Protein AF-A0A7J5Z782-F1 (afdb_monomer_lite)

Structure (mmCIF, N/CA/C/O backbone):
data_AF-A0A7J5Z782-F1
#
_entry.id   AF-A0A7J5Z782-F1
#
loop_
_atom_site.group_PDB
_atom_site.id
_atom_site.type_symbol
_atom_site.label_atom_id
_atom_site.label_alt_id
_atom_site.label_comp_id
_atom_site.label_asym_id
_atom_site.label_entity_id
_atom_site.label_seq_id
_atom_site.pdbx_PDB_ins_code
_atom_site.Cartn_x
_atom_site.Cartn_y
_atom_site.Cartn_z
_atom_site.occupancy
_atom_site.B_iso_or_equiv
_atom_site.auth_seq_id
_atom_site.auth_comp_id
_atom_site.auth_asym_id
_atom_site.auth_atom_id
_atom_site.pdbx_PDB_model_num
ATOM 1 N N . MET A 1 1 ? -1.181 17.494 27.715 1.00 66.12 1 MET A N 1
ATOM 2 C CA . MET A 1 1 ? -0.271 16.491 27.117 1.00 66.12 1 MET A CA 1
ATOM 3 C C . MET A 1 1 ? -0.900 15.093 27.026 1.00 66.12 1 MET A C 1
ATOM 5 O O . MET A 1 1 ? -1.319 14.737 25.937 1.00 66.12 1 MET A O 1
ATOM 9 N N . LYS A 1 2 ? -1.091 14.315 28.112 1.00 79.69 2 LYS A N 1
ATOM 10 C CA . LYS A 1 2 ? -1.688 12.951 28.011 1.00 79.69 2 LYS A CA 1
ATOM 11 C C . LYS A 1 2 ? -3.127 12.912 27.460 1.00 79.69 2 LYS A C 1
ATOM 13 O O . LYS A 1 2 ? -3.483 11.988 26.737 1.00 79.69 2 LYS A O 1
ATOM 18 N N . SER A 1 3 ? -3.963 13.895 27.797 1.00 80.69 3 SER A N 1
ATOM 19 C CA . SER A 1 3 ? -5.354 13.981 27.316 1.00 80.69 3 SER A CA 1
ATOM 20 C C . SER A 1 3 ? -5.454 14.341 25.832 1.00 80.69 3 SER A C 1
ATOM 22 O O . SER A 1 3 ? -6.295 13.807 25.118 1.00 80.69 3 SER A O 1
ATOM 24 N N . GLU A 1 4 ? -4.577 15.219 25.362 1.00 82.25 4 GLU A N 1
ATOM 25 C CA . GLU A 1 4 ? -4.473 15.629 23.961 1.00 82.25 4 GLU A CA 1
ATOM 26 C C . GLU A 1 4 ? -3.981 14.482 23.078 1.00 82.25 4 GLU A C 1
ATOM 28 O O . GLU A 1 4 ? -4.601 14.189 22.060 1.00 82.25 4 GLU A O 1
ATOM 33 N N . TYR A 1 5 ? -2.963 13.750 23.538 1.00 77.06 5 TYR A N 1
ATOM 34 C CA . TYR A 1 5 ? -2.496 12.532 22.879 1.00 77.06 5 TYR A CA 1
A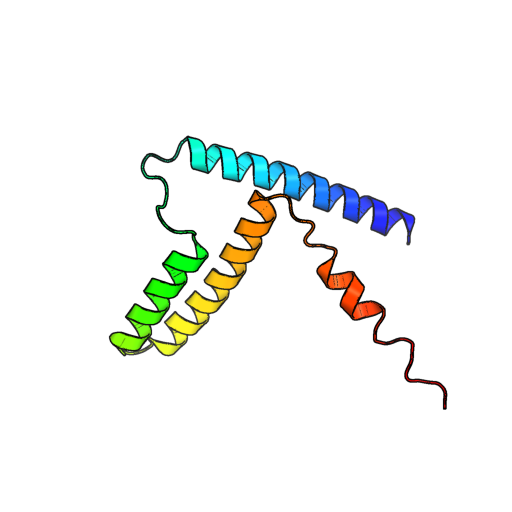TOM 35 C C . TYR A 1 5 ? -3.613 11.485 22.745 1.00 77.06 5 TYR A C 1
ATOM 37 O O . TYR A 1 5 ? -3.846 10.965 21.658 1.00 77.06 5 TYR A O 1
ATOM 45 N N . LYS A 1 6 ? -4.384 11.239 23.817 1.00 80.62 6 LYS A N 1
ATOM 46 C CA . LYS A 1 6 ? -5.550 10.339 23.761 1.00 80.62 6 LYS A CA 1
ATOM 47 C C . LYS A 1 6 ? -6.600 10.801 22.748 1.00 80.62 6 LYS A C 1
ATOM 49 O O . LYS A 1 6 ? -7.133 9.977 22.017 1.00 80.62 6 LYS A O 1
ATOM 54 N N . ARG A 1 7 ? -6.890 12.104 22.679 1.00 83.25 7 ARG A N 1
ATOM 55 C CA . ARG A 1 7 ? -7.847 12.657 21.703 1.00 83.25 7 ARG A CA 1
ATOM 56 C C . ARG A 1 7 ? -7.369 12.466 20.264 1.00 83.25 7 ARG A C 1
ATOM 58 O O . ARG A 1 7 ? -8.165 12.061 19.422 1.00 83.25 7 ARG A O 1
ATOM 65 N N . LEU A 1 8 ? -6.086 12.715 19.997 1.00 82.69 8 LEU A N 1
ATOM 66 C CA . LEU A 1 8 ? -5.473 12.468 18.690 1.00 82.69 8 LEU A CA 1
ATOM 67 C C . LEU A 1 8 ? -5.530 10.981 18.322 1.00 82.69 8 LEU A C 1
ATOM 69 O O . LEU A 1 8 ? -5.958 10.644 17.222 1.00 82.69 8 LEU A O 1
ATOM 73 N N . GLN A 1 9 ? -5.195 10.091 19.260 1.00 73.62 9 GLN A N 1
ATOM 74 C CA . GLN A 1 9 ? -5.262 8.642 19.063 1.00 73.62 9 GLN A CA 1
ATOM 75 C C . GLN A 1 9 ? -6.684 8.169 18.711 1.00 73.62 9 GLN A C 1
ATOM 77 O O . GLN A 1 9 ? -6.853 7.356 17.801 1.00 73.62 9 GLN A O 1
ATOM 82 N N . THR A 1 10 ? -7.713 8.691 19.389 1.00 82.81 10 THR A N 1
ATOM 83 C CA . THR A 1 10 ? -9.118 8.409 19.051 1.00 82.81 10 THR A CA 1
ATOM 84 C C . THR A 1 10 ? -9.455 8.880 17.637 1.00 82.81 10 THR A C 1
ATOM 86 O O . THR A 1 10 ? -9.989 8.097 16.856 1.00 82.81 10 THR A O 1
ATOM 89 N N . GLY A 1 11 ? -9.089 10.116 17.276 1.00 81.50 11 GLY A N 1
ATOM 90 C CA . GLY A 1 11 ? -9.368 10.666 15.946 1.00 81.50 11 GLY A CA 1
ATOM 91 C C . GLY A 1 11 ? -8.689 9.885 14.817 1.00 81.50 11 GLY A C 1
ATOM 92 O O . GLY A 1 11 ? -9.316 9.581 13.803 1.00 81.50 11 GLY A O 1
ATOM 93 N N . VAL A 1 12 ? -7.430 9.482 15.012 1.00 77.81 12 VAL A N 1
ATOM 94 C CA . VAL A 1 12 ? -6.698 8.634 14.057 1.00 77.81 12 VAL A CA 1
ATOM 95 C C . VAL A 1 12 ? -7.379 7.269 13.903 1.00 77.81 12 VAL A C 1
ATOM 97 O O . VAL A 1 12 ? -7.562 6.802 12.779 1.00 77.81 12 VAL A O 1
ATOM 100 N N . ARG A 1 13 ? -7.826 6.650 15.004 1.00 77.50 13 ARG A N 1
ATOM 101 C CA . ARG A 1 13 ? -8.543 5.363 14.976 1.00 77.50 13 ARG A CA 1
ATOM 102 C C . ARG A 1 13 ? -9.878 5.457 14.231 1.00 77.50 13 ARG A C 1
ATOM 104 O O . ARG A 1 13 ? -10.208 4.563 13.454 1.00 77.50 13 ARG A O 1
ATOM 111 N N . GLU A 1 14 ? -10.637 6.529 14.444 1.00 85.38 14 GLU A N 1
ATOM 112 C CA . GLU A 1 14 ? -11.892 6.780 13.724 1.00 85.38 14 GLU A CA 1
ATOM 113 C C . GLU A 1 14 ? -11.659 6.977 12.223 1.00 85.38 14 GLU A C 1
ATOM 115 O O . GLU A 1 14 ? -12.384 6.405 11.404 1.00 85.38 14 GLU A O 1
ATOM 120 N N . LEU A 1 15 ? -10.620 7.729 11.848 1.00 84.19 15 LEU A N 1
ATOM 121 C CA . LEU A 1 15 ? -10.253 7.922 10.447 1.00 84.19 15 LEU A CA 1
ATOM 122 C C . LEU A 1 15 ? -9.840 6.598 9.789 1.00 84.19 15 LEU A C 1
ATOM 124 O O . LEU A 1 15 ? -10.289 6.306 8.684 1.00 84.19 15 LEU A O 1
ATOM 128 N N . MET A 1 16 ? -9.054 5.764 10.478 1.00 78.06 16 MET A N 1
ATOM 129 C CA . MET A 1 16 ? -8.681 4.428 9.995 1.00 78.06 16 MET A CA 1
ATOM 130 C C . MET A 1 16 ? -9.903 3.540 9.763 1.00 78.06 16 MET A C 1
ATOM 132 O O . MET A 1 16 ? -10.001 2.913 8.710 1.00 78.06 16 MET A O 1
ATOM 136 N N . LYS A 1 17 ? -10.859 3.528 10.702 1.00 82.38 17 LYS A N 1
ATOM 137 C CA . LYS A 1 17 ? -12.105 2.765 10.558 1.00 82.38 17 LYS A CA 1
ATOM 138 C C . LYS A 1 17 ? -12.877 3.188 9.303 1.00 82.38 17 LYS A C 1
ATOM 140 O O . LYS A 1 17 ? -13.240 2.335 8.498 1.00 82.38 17 LYS A O 1
ATOM 145 N N . ARG A 1 18 ? -13.066 4.496 9.097 1.00 86.06 18 ARG A N 1
ATOM 146 C CA . ARG A 1 18 ? -13.761 5.027 7.909 1.00 86.06 18 ARG A CA 1
ATOM 147 C C . ARG A 1 18 ? -13.017 4.695 6.616 1.00 86.06 18 ARG A C 1
ATOM 149 O O . ARG A 1 18 ? -13.637 4.308 5.632 1.00 86.06 18 ARG A O 1
ATOM 156 N N . SER A 1 19 ? -11.689 4.799 6.618 1.00 80.50 19 SER A N 1
ATOM 157 C CA . SER A 1 19 ? -10.863 4.408 5.473 1.00 80.50 19 SER A CA 1
ATOM 158 C C . SER A 1 19 ? -11.016 2.922 5.138 1.00 80.50 19 SER A C 1
ATOM 160 O O . SER A 1 19 ? -11.153 2.577 3.966 1.00 80.50 19 SER A O 1
ATOM 162 N N . ALA A 1 20 ? -11.051 2.045 6.146 1.00 79.31 20 ALA A N 1
ATOM 163 C CA . ALA A 1 20 ? -11.273 0.612 5.962 1.00 79.31 20 ALA A CA 1
ATOM 164 C C . ALA A 1 20 ? -12.642 0.321 5.327 1.00 79.31 20 ALA A C 1
ATOM 166 O O . ALA A 1 20 ? -12.725 -0.438 4.363 1.00 79.31 20 ALA A O 1
ATOM 167 N N . GLU A 1 21 ? -13.701 0.969 5.821 1.00 86.75 21 GLU A N 1
ATOM 168 C CA . GLU A 1 21 ? -15.059 0.871 5.271 1.00 86.75 21 GLU A CA 1
ATOM 169 C C . GLU A 1 21 ? -15.102 1.307 3.797 1.00 86.75 21 GLU A C 1
ATOM 171 O O . GLU A 1 21 ? -15.607 0.568 2.950 1.00 86.75 21 GLU A O 1
ATOM 176 N N . CYS A 1 22 ? -14.495 2.451 3.460 1.00 86.00 22 CYS A N 1
ATOM 177 C CA . CYS A 1 22 ? -14.394 2.932 2.079 1.00 86.00 22 CYS A CA 1
ATOM 178 C C . CYS A 1 22 ? -13.631 1.952 1.172 1.00 86.00 22 CYS A C 1
ATOM 180 O O . CYS A 1 22 ? -14.083 1.651 0.068 1.00 86.00 22 CYS A O 1
ATOM 182 N N . LEU A 1 23 ? -12.488 1.429 1.627 1.00 82.50 23 LEU A N 1
ATOM 183 C CA . LEU A 1 23 ? -11.669 0.477 0.865 1.00 82.50 23 LEU A CA 1
ATOM 184 C C . LEU A 1 23 ? -12.380 -0.863 0.646 1.00 82.50 23 LEU A C 1
ATOM 186 O O . LEU A 1 23 ? -12.249 -1.468 -0.424 1.00 82.50 23 LEU A O 1
ATOM 190 N N . ASN A 1 24 ? -13.131 -1.333 1.642 1.00 84.19 24 ASN A N 1
ATOM 191 C CA . ASN A 1 24 ? -13.963 -2.527 1.523 1.00 84.19 24 ASN A CA 1
ATOM 192 C C . ASN A 1 24 ? -15.083 -2.308 0.516 1.00 84.19 24 ASN A C 1
ATOM 194 O O . ASN A 1 24 ? -15.203 -3.100 -0.417 1.00 84.19 24 ASN A O 1
ATOM 198 N N . ARG A 1 25 ? -15.785 -1.175 0.601 1.00 89.19 25 ARG A N 1
ATOM 199 C CA . ARG A 1 25 ? -16.828 -0.826 -0.363 1.00 89.19 25 ARG A CA 1
ATOM 200 C C . ARG A 1 25 ? -16.303 -0.718 -1.794 1.00 89.19 25 ARG A C 1
ATOM 202 O O . ARG A 1 25 ? -16.941 -1.222 -2.711 1.00 89.19 25 ARG A O 1
ATOM 209 N N . LEU A 1 26 ? -15.138 -0.099 -1.993 1.00 84.31 26 LEU A N 1
ATOM 210 C CA . LEU A 1 26 ? -14.473 -0.046 -3.300 1.00 84.31 26 LEU A CA 1
ATOM 211 C C . LEU A 1 26 ? -14.131 -1.448 -3.830 1.00 84.31 26 LEU A C 1
ATOM 213 O O . LEU A 1 26 ? -14.231 -1.685 -5.030 1.00 84.31 26 LEU A O 1
ATOM 217 N N . GLY A 1 27 ? -13.757 -2.377 -2.944 1.00 79.88 27 GLY A N 1
ATOM 218 C CA . GLY A 1 27 ? -13.507 -3.777 -3.297 1.00 79.88 27 GLY A CA 1
ATOM 219 C C . GLY A 1 27 ? -14.772 -4.532 -3.713 1.00 79.88 27 GLY A C 1
ATOM 220 O O . GLY A 1 27 ? -14.729 -5.279 -4.682 1.00 79.88 27 GLY A O 1
ATOM 221 N N . GLU A 1 28 ? -15.898 -4.302 -3.033 1.00 84.56 28 GLU A N 1
ATOM 222 C CA . GLU A 1 28 ? -17.198 -4.910 -3.368 1.00 84.56 28 GLU A CA 1
ATOM 223 C C . GLU A 1 28 ? -17.704 -4.506 -4.759 1.00 84.56 28 GLU A C 1
ATOM 225 O O . GLU A 1 28 ? -18.303 -5.320 -5.457 1.00 84.56 28 GLU A O 1
ATOM 230 N N . ILE A 1 29 ? -17.483 -3.250 -5.163 1.00 85.31 29 ILE A N 1
ATOM 231 C CA . ILE A 1 29 ? -17.974 -2.715 -6.445 1.00 85.31 29 ILE A CA 1
ATOM 232 C C . ILE A 1 29 ? -16.995 -2.917 -7.610 1.00 85.31 29 ILE A C 1
ATOM 234 O O . ILE A 1 29 ? -17.287 -2.517 -8.738 1.00 85.31 29 ILE A O 1
ATOM 238 N N . ALA A 1 30 ? -15.813 -3.483 -7.358 1.00 81.12 30 ALA A N 1
ATOM 239 C CA . ALA A 1 30 ? -14.801 -3.656 -8.387 1.00 81.12 30 ALA A CA 1
ATOM 240 C C . ALA A 1 30 ? -15.230 -4.734 -9.398 1.00 81.12 30 ALA A C 1
ATOM 242 O O . ALA A 1 30 ? -15.446 -5.889 -9.043 1.00 81.12 30 ALA A O 1
ATOM 243 N N . LEU A 1 31 ? -15.279 -4.376 -10.686 1.00 78.12 31 LEU A N 1
ATOM 244 C CA . LEU A 1 31 ? -15.632 -5.300 -11.779 1.00 78.12 31 LEU A CA 1
ATOM 245 C C . LEU A 1 31 ? -14.646 -6.469 -11.932 1.00 78.12 31 LEU A C 1
ATOM 247 O O . LEU A 1 31 ? -14.995 -7.515 -12.475 1.00 78.12 31 LEU A O 1
ATOM 251 N N . ARG A 1 32 ? -13.402 -6.286 -11.483 1.00 72.88 32 ARG A N 1
ATOM 252 C CA . ARG A 1 32 ? -12.377 -7.328 -11.425 1.00 72.88 32 ARG A CA 1
ATOM 253 C C . ARG A 1 32 ? -11.781 -7.315 -10.019 1.00 72.88 32 ARG A C 1
ATOM 255 O O . ARG A 1 32 ? -10.976 -6.424 -9.737 1.00 72.88 32 ARG A O 1
ATOM 262 N N . PRO A 1 33 ? -12.174 -8.244 -9.131 1.00 65.88 33 PRO A N 1
ATOM 263 C CA . PRO A 1 33 ? -11.487 -8.397 -7.858 1.00 65.88 33 PRO A CA 1
ATOM 264 C C . PRO A 1 33 ? -10.030 -8.762 -8.148 1.00 65.88 33 PRO A C 1
ATOM 266 O O . PRO A 1 33 ? -9.755 -9.592 -9.015 1.00 65.88 33 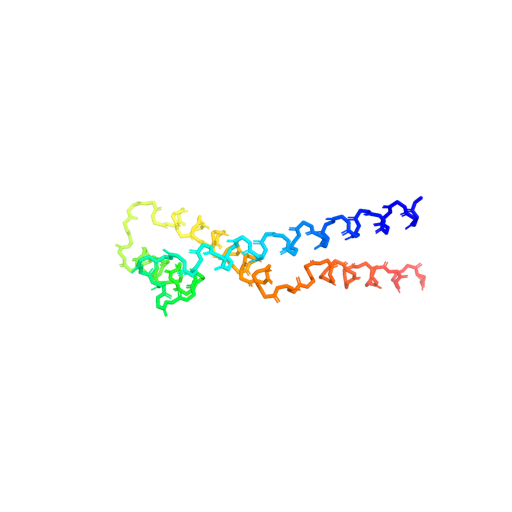PRO A O 1
ATOM 269 N N . ASN A 1 34 ? -9.095 -8.099 -7.471 1.00 62.19 34 ASN A N 1
ATOM 270 C CA . ASN A 1 34 ? -7.679 -8.395 -7.643 1.00 62.19 34 ASN A CA 1
ATOM 271 C C . ASN A 1 34 ? -7.419 -9.809 -7.083 1.00 62.19 34 ASN A C 1
ATOM 273 O O . ASN A 1 34 ? -7.675 -10.013 -5.894 1.00 62.19 34 ASN A O 1
ATOM 277 N N . PRO A 1 35 ? -6.994 -10.796 -7.900 1.00 59.69 35 PRO A N 1
ATOM 278 C CA . PRO A 1 35 ? -6.809 -12.174 -7.434 1.00 59.69 35 PRO A CA 1
ATOM 279 C C . PRO A 1 35 ? -5.609 -12.320 -6.490 1.00 59.69 35 PRO A C 1
ATOM 281 O O . PRO A 1 35 ? -5.503 -13.323 -5.792 1.00 59.69 35 PRO A O 1
ATOM 284 N N . LEU A 1 36 ? -4.726 -11.321 -6.480 1.00 63.19 36 LEU A N 1
ATOM 285 C CA . LEU A 1 36 ? -3.590 -11.193 -5.580 1.00 63.19 36 LEU A CA 1
ATOM 286 C C . LEU A 1 36 ? -3.826 -10.029 -4.623 1.00 63.19 36 LEU A C 1
ATOM 288 O O . LEU A 1 36 ? -4.524 -9.058 -4.949 1.00 63.19 36 LEU A O 1
ATOM 292 N N . SER A 1 37 ? -3.195 -10.084 -3.452 1.00 79.44 37 SER A N 1
ATOM 293 C CA . SER A 1 37 ? -3.092 -8.881 -2.635 1.00 79.44 37 SER A CA 1
ATOM 294 C C . SER A 1 37 ? -2.257 -7.822 -3.377 1.00 79.44 37 SER A C 1
ATOM 296 O O . SER A 1 37 ? -1.388 -8.136 -4.190 1.00 79.44 37 SER A O 1
ATOM 298 N N . ILE A 1 38 ? -2.529 -6.534 -3.143 1.00 82.94 38 ILE A N 1
ATOM 299 C CA . ILE A 1 38 ? -1.778 -5.449 -3.803 1.00 82.94 38 ILE A CA 1
ATOM 300 C C . ILE A 1 38 ? -0.253 -5.580 -3.562 1.00 82.94 38 ILE A C 1
ATOM 302 O O . ILE A 1 38 ? 0.488 -5.401 -4.528 1.00 82.94 38 ILE A O 1
ATOM 306 N N . PRO A 1 39 ? 0.240 -5.948 -2.355 1.00 88.56 39 PRO A N 1
ATOM 307 C CA . PRO A 1 39 ? 1.661 -6.241 -2.143 1.00 88.56 39 PRO A CA 1
ATOM 308 C C . PRO A 1 39 ? 2.207 -7.376 -3.022 1.00 88.56 39 PRO A C 1
ATOM 310 O O . PRO A 1 39 ? 3.259 -7.208 -3.628 1.00 88.56 39 PRO A O 1
ATOM 313 N N . GLU A 1 40 ? 1.480 -8.492 -3.149 1.00 87.19 40 GLU A N 1
ATOM 314 C CA . GLU A 1 40 ? 1.888 -9.636 -3.986 1.00 87.19 40 GLU A CA 1
ATOM 315 C C . GLU A 1 40 ? 1.992 -9.261 -5.468 1.00 87.19 40 GLU A C 1
ATOM 317 O O . GLU A 1 40 ? 2.893 -9.713 -6.171 1.00 87.19 40 GLU A O 1
ATOM 322 N N . TYR A 1 41 ? 1.090 -8.408 -5.957 1.00 88.31 41 TYR A N 1
ATOM 323 C CA . TYR A 1 41 ? 1.173 -7.914 -7.330 1.00 88.31 41 TYR A CA 1
ATOM 324 C C . TYR A 1 41 ? 2.419 -7.046 -7.554 1.00 88.31 41 TYR A C 1
ATOM 326 O O . TYR A 1 41 ? 3.080 -7.158 -8.584 1.00 88.31 41 TYR A O 1
ATOM 334 N N . ILE A 1 42 ? 2.771 -6.204 -6.580 1.00 91.25 42 ILE A N 1
ATOM 335 C CA . ILE A 1 42 ? 3.976 -5.372 -6.652 1.00 91.25 42 ILE A CA 1
ATOM 336 C C . ILE A 1 42 ? 5.245 -6.239 -6.611 1.00 91.25 42 ILE A C 1
ATOM 338 O O . ILE A 1 42 ? 6.188 -5.952 -7.346 1.00 91.25 42 ILE A O 1
ATOM 342 N N . ASP A 1 43 ? 5.253 -7.329 -5.837 1.00 93.25 43 ASP A N 1
ATOM 343 C CA . ASP A 1 43 ? 6.361 -8.296 -5.820 1.00 93.25 43 ASP A CA 1
ATOM 344 C C . ASP A 1 43 ? 6.625 -8.901 -7.209 1.00 93.25 43 ASP A C 1
ATOM 346 O O . ASP A 1 43 ? 7.779 -8.998 -7.634 1.00 93.25 43 ASP A O 1
ATOM 350 N N . LEU A 1 44 ? 5.569 -9.222 -7.964 1.00 94.00 44 LEU A N 1
ATOM 351 C CA . LEU A 1 44 ? 5.701 -9.696 -9.346 1.00 94.00 44 LEU A CA 1
ATOM 352 C C . LEU A 1 44 ? 6.297 -8.632 -10.280 1.00 94.00 44 LEU A C 1
ATOM 354 O O . LEU A 1 44 ? 7.135 -8.960 -11.119 1.00 94.00 44 LEU A O 1
ATOM 358 N N 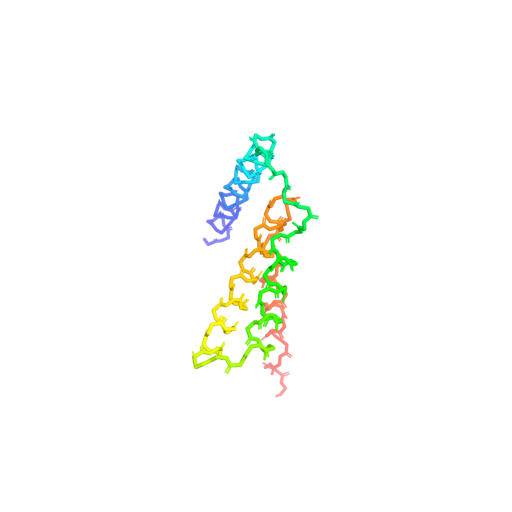. LEU A 1 45 ? 5.897 -7.363 -10.134 1.00 93.75 45 LEU A N 1
ATOM 359 C CA . LEU A 1 45 ? 6.453 -6.262 -10.932 1.00 93.75 45 LEU A CA 1
ATOM 360 C C . LEU A 1 45 ? 7.941 -6.040 -10.639 1.00 93.75 45 LEU A C 1
ATOM 362 O O . LEU A 1 45 ? 8.722 -5.811 -11.560 1.00 93.75 45 LEU A O 1
ATOM 366 N N . ILE A 1 46 ? 8.343 -6.141 -9.368 1.00 95.94 46 ILE A N 1
ATOM 367 C CA . ILE A 1 46 ? 9.751 -6.046 -8.961 1.00 95.94 46 ILE A CA 1
ATOM 368 C C . ILE A 1 46 ? 10.576 -7.155 -9.617 1.00 95.94 46 ILE A C 1
ATOM 370 O O . ILE A 1 46 ? 11.677 -6.890 -10.104 1.00 95.94 46 ILE A O 1
ATOM 374 N N . GLU A 1 47 ? 10.065 -8.387 -9.626 1.00 96.50 47 GLU A N 1
ATOM 375 C CA . GLU A 1 47 ? 10.760 -9.512 -10.253 1.00 96.50 47 GLU A CA 1
ATOM 376 C C . GLU A 1 47 ? 10.861 -9.336 -11.774 1.00 96.50 47 GLU A C 1
ATOM 378 O O . GLU A 1 47 ? 11.925 -9.562 -12.350 1.00 96.50 47 GLU A O 1
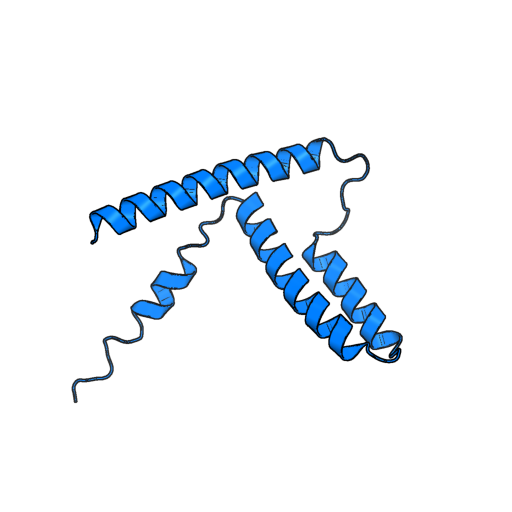ATOM 383 N N . GLY A 1 48 ? 9.801 -8.824 -12.411 1.00 95.50 48 GLY A N 1
ATOM 384 C CA . GLY A 1 48 ? 9.813 -8.430 -13.820 1.00 95.50 48 GLY A CA 1
ATOM 385 C C . GLY A 1 48 ? 10.933 -7.434 -14.135 1.00 95.50 48 GLY A C 1
ATOM 386 O O . GLY A 1 48 ? 11.798 -7.726 -14.958 1.00 95.50 48 GLY A O 1
ATOM 387 N N . GLU A 1 49 ? 10.995 -6.314 -13.411 1.00 97.38 49 GLU A N 1
ATOM 388 C CA . GLU A 1 49 ? 12.029 -5.281 -13.588 1.00 97.38 49 GLU A CA 1
ATOM 389 C C . GLU A 1 49 ? 13.457 -5.818 -13.400 1.00 97.38 49 GLU A C 1
ATOM 391 O O . GLU A 1 49 ? 14.359 -5.485 -14.174 1.00 97.38 49 GLU A O 1
ATOM 396 N N . LYS A 1 50 ? 13.669 -6.678 -12.393 1.00 96.19 50 LYS A N 1
ATOM 397 C CA . LYS A 1 50 ? 14.960 -7.350 -12.164 1.00 96.19 50 LYS A CA 1
ATOM 398 C C . LYS A 1 50 ? 15.340 -8.270 -13.320 1.00 96.19 50 LYS A C 1
ATOM 400 O O . LYS A 1 50 ? 16.508 -8.299 -13.703 1.00 96.19 50 LYS A O 1
ATOM 405 N N . SER A 1 51 ? 14.372 -9.020 -13.846 1.00 96.69 51 SER A N 1
ATOM 406 C CA . SER A 1 51 ? 14.590 -9.989 -14.922 1.00 96.69 51 SER A CA 1
ATOM 407 C C . SER A 1 51 ? 14.862 -9.322 -16.273 1.00 96.69 51 SER A C 1
ATOM 409 O O . SER A 1 51 ? 15.726 -9.779 -17.018 1.00 96.69 51 SER A O 1
ATOM 411 N N . GLU A 1 52 ? 14.175 -8.215 -16.571 1.00 96.12 52 GLU A N 1
ATOM 412 C CA . GLU A 1 52 ? 14.353 -7.464 -17.815 1.00 96.12 52 GLU A CA 1
ATOM 413 C C . GLU A 1 52 ? 15.659 -6.663 -17.819 1.00 96.12 52 GLU A C 1
ATOM 415 O O . GLU A 1 52 ? 16.298 -6.521 -18.860 1.00 96.12 52 GLU A O 1
ATOM 420 N N . GLY A 1 53 ? 16.067 -6.116 -16.667 1.00 93.75 53 GLY A N 1
ATOM 421 C CA . GLY A 1 53 ? 17.346 -5.415 -16.527 1.00 93.75 53 GLY A CA 1
ATOM 422 C C . GLY A 1 53 ? 17.465 -4.135 -17.367 1.00 93.75 53 GLY A C 1
ATOM 423 O O . GLY A 1 53 ? 18.573 -3.642 -17.595 1.00 93.75 53 GLY A O 1
ATOM 424 N N . ASN A 1 54 ? 16.336 -3.581 -17.816 1.00 93.56 54 ASN A N 1
ATOM 425 C CA . ASN A 1 54 ? 16.262 -2.392 -18.663 1.00 93.56 54 ASN A CA 1
ATOM 426 C C . ASN A 1 54 ? 16.904 -1.164 -17.999 1.00 93.56 54 ASN A C 1
ATOM 428 O O . ASN A 1 54 ? 16.836 -0.995 -16.785 1.00 93.56 54 ASN A O 1
ATOM 432 N N . LEU A 1 55 ? 17.472 -0.237 -18.778 1.00 95.81 55 LEU A N 1
ATOM 433 C CA . LEU A 1 55 ? 18.042 1.010 -18.241 1.00 95.81 55 LEU A CA 1
ATOM 434 C C . LEU A 1 55 ? 17.086 1.689 -17.238 1.00 95.81 55 LEU A C 1
ATOM 436 O O . LEU A 1 55 ? 15.897 1.872 -17.505 1.00 95.81 55 LEU A O 1
ATOM 440 N N . GLY A 1 56 ? 17.605 2.021 -16.054 1.00 94.62 56 GLY A N 1
ATOM 441 C CA . GLY A 1 56 ? 16.822 2.607 -14.960 1.00 94.62 56 GLY A CA 1
ATOM 442 C C . GLY A 1 56 ? 16.001 1.619 -14.113 1.00 94.62 56 GLY A C 1
ATOM 443 O O . GLY A 1 56 ? 15.237 2.061 -13.259 1.00 94.62 56 GLY A O 1
ATOM 444 N N . TRP A 1 57 ? 16.136 0.301 -14.314 1.00 96.06 57 TRP A N 1
ATOM 445 C CA . TRP A 1 57 ? 15.357 -0.706 -13.574 1.00 96.06 57 TRP A CA 1
ATOM 446 C C . TRP A 1 57 ? 15.572 -0.646 -12.060 1.00 96.06 57 TRP A C 1
ATOM 448 O O . TRP A 1 57 ? 14.634 -0.852 -11.302 1.00 96.06 57 TRP A O 1
ATOM 458 N N . LYS A 1 58 ? 16.779 -0.301 -11.592 1.00 96.75 58 LYS A N 1
ATOM 459 C CA . LYS A 1 58 ? 17.077 -0.210 -10.152 1.00 96.75 58 LYS A CA 1
ATOM 460 C C . LYS A 1 58 ? 16.240 0.866 -9.460 1.00 96.75 58 LYS A C 1
ATOM 462 O O . LYS A 1 58 ? 15.687 0.607 -8.399 1.00 96.75 58 LYS A O 1
ATOM 467 N N . GLN A 1 59 ? 16.105 2.036 -10.086 1.00 96.62 59 GLN A N 1
ATOM 468 C CA . GLN A 1 59 ? 15.271 3.128 -9.580 1.00 96.62 59 GLN A CA 1
ATOM 469 C C . GLN A 1 59 ? 13.786 2.747 -9.596 1.00 96.62 59 GLN A C 1
ATOM 471 O O . GLN A 1 59 ? 13.057 3.059 -8.658 1.00 96.62 59 GLN A O 1
ATOM 476 N N . ARG A 1 60 ? 13.334 2.035 -10.639 1.00 97.25 60 ARG A N 1
ATOM 477 C CA . ARG A 1 60 ? 11.958 1.517 -10.696 1.00 97.25 60 ARG A CA 1
ATOM 478 C C . ARG A 1 60 ? 11.699 0.480 -9.60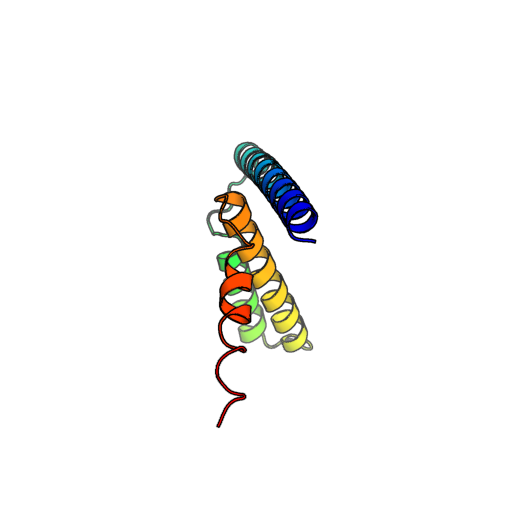1 1.00 97.25 60 ARG A C 1
ATOM 480 O O . ARG A 1 60 ? 10.659 0.544 -8.958 1.00 97.25 60 ARG A O 1
ATOM 487 N N . VAL A 1 61 ? 12.652 -0.414 -9.329 1.00 97.50 61 VAL A N 1
ATOM 488 C CA . VAL A 1 61 ? 12.567 -1.385 -8.224 1.00 97.50 61 VAL A CA 1
ATOM 489 C C . VAL A 1 61 ? 12.492 -0.692 -6.867 1.00 97.50 61 VAL A C 1
ATOM 491 O O . VAL A 1 61 ? 11.671 -1.087 -6.048 1.00 97.50 61 VAL A O 1
ATOM 494 N N . GLU A 1 62 ? 13.302 0.339 -6.627 1.00 96.31 62 GLU A N 1
ATOM 495 C CA . GLU A 1 62 ? 13.267 1.106 -5.375 1.00 96.31 62 GLU A CA 1
ATOM 496 C C . GLU A 1 62 ? 11.893 1.757 -5.155 1.00 96.31 62 GLU A C 1
ATOM 498 O O . GLU A 1 62 ? 11.270 1.556 -4.113 1.00 96.31 62 GLU A O 1
ATOM 503 N N . TYR A 1 63 ? 11.352 2.414 -6.185 1.00 95.06 63 TYR A N 1
ATOM 504 C CA . TYR A 1 63 ? 9.998 2.969 -6.151 1.00 95.06 63 TYR A CA 1
ATOM 505 C C . TYR A 1 63 ? 8.921 1.897 -5.897 1.00 95.06 63 TYR A C 1
ATOM 507 O O . TYR A 1 63 ? 8.013 2.087 -5.085 1.00 95.06 63 TYR A O 1
ATOM 515 N N . LEU A 1 64 ? 9.029 0.737 -6.551 1.00 95.69 64 LEU A N 1
ATOM 516 C CA . LEU A 1 64 ? 8.103 -0.375 -6.337 1.00 95.69 64 LEU A CA 1
ATOM 517 C C . LEU A 1 64 ? 8.202 -0.937 -4.907 1.00 95.69 64 LEU A C 1
ATOM 519 O O . LEU A 1 64 ? 7.178 -1.288 -4.325 1.00 95.69 64 LEU A O 1
ATOM 523 N N . MET A 1 65 ? 9.391 -0.977 -4.298 1.00 93.88 65 MET A N 1
ATOM 524 C CA . MET A 1 65 ? 9.552 -1.385 -2.897 1.00 93.88 65 MET A CA 1
ATOM 525 C C . MET A 1 65 ? 8.849 -0.424 -1.928 1.00 93.88 65 MET A C 1
ATOM 527 O O . MET A 1 65 ? 8.202 -0.878 -0.981 1.00 93.88 65 MET A O 1
ATOM 531 N N . GLU A 1 66 ? 8.900 0.886 -2.177 1.00 92.94 66 GLU A N 1
ATOM 532 C CA . GLU A 1 66 ? 8.148 1.870 -1.386 1.00 92.94 66 GLU A CA 1
ATOM 533 C C . GLU A 1 66 ? 6.633 1.670 -1.528 1.00 92.94 66 GLU A C 1
ATOM 535 O O . GLU A 1 66 ? 5.908 1.595 -0.527 1.00 92.94 66 GLU A O 1
ATOM 540 N N . MET A 1 67 ? 6.148 1.504 -2.765 1.00 89.88 67 MET A N 1
ATOM 541 C CA . MET A 1 67 ? 4.736 1.215 -3.037 1.00 89.88 67 MET A CA 1
ATOM 542 C C . MET A 1 67 ? 4.268 -0.070 -2.350 1.00 89.88 67 MET A C 1
ATOM 544 O O . MET A 1 67 ? 3.140 -0.133 -1.854 1.00 89.88 67 MET A O 1
ATOM 548 N N . ARG A 1 68 ? 5.124 -1.095 -2.288 1.00 92.56 68 ARG A N 1
ATOM 549 C CA . ARG A 1 68 ? 4.835 -2.351 -1.590 1.00 92.56 68 ARG A CA 1
ATOM 550 C C . ARG A 1 68 ? 4.565 -2.107 -0.105 1.00 92.56 68 ARG A C 1
ATOM 552 O O . ARG A 1 68 ? 3.569 -2.601 0.420 1.00 92.56 68 ARG A O 1
ATOM 559 N N . GLY A 1 69 ? 5.399 -1.301 0.556 1.00 89.12 69 GLY A N 1
ATOM 560 C CA . GLY A 1 69 ? 5.205 -0.925 1.961 1.00 89.12 69 GLY A CA 1
ATOM 561 C C . GLY A 1 69 ? 3.900 -0.154 2.194 1.00 89.12 69 GLY A C 1
ATOM 562 O O . GLY A 1 69 ? 3.164 -0.432 3.144 1.00 89.12 69 GLY A O 1
ATOM 563 N N . GLN A 1 70 ? 3.549 0.763 1.287 1.00 86.69 70 GLN A N 1
ATOM 564 C CA . GLN A 1 70 ? 2.262 1.470 1.329 1.00 86.69 70 GLN A CA 1
ATOM 565 C C . GLN A 1 70 ? 1.072 0.518 1.143 1.00 86.69 70 GLN A C 1
ATOM 567 O O . GLN A 1 70 ? 0.055 0.639 1.832 1.00 86.69 70 GLN A O 1
ATOM 572 N N . ALA A 1 71 ? 1.194 -0.460 0.244 1.00 85.62 71 ALA A N 1
ATOM 573 C CA . ALA A 1 71 ? 0.169 -1.469 0.017 1.00 85.62 71 ALA A CA 1
ATOM 574 C C . ALA A 1 71 ? -0.033 -2.374 1.243 1.00 85.62 71 ALA A C 1
ATOM 576 O O . ALA A 1 71 ? -1.174 -2.694 1.586 1.00 85.62 71 ALA A O 1
ATOM 577 N N . GLU A 1 72 ? 1.042 -2.743 1.946 1.00 88.56 72 GLU A N 1
ATOM 578 C CA . GLU A 1 72 ? 0.950 -3.474 3.213 1.00 88.56 72 GLU A CA 1
ATOM 579 C C . GLU A 1 72 ? 0.235 -2.651 4.284 1.00 88.56 72 GLU A C 1
ATOM 581 O O . GLU A 1 72 ? -0.680 -3.155 4.940 1.00 88.56 72 GLU A O 1
ATOM 586 N N . LEU A 1 73 ? 0.605 -1.375 4.428 1.00 85.38 73 LEU A N 1
ATOM 587 C CA . LEU A 1 73 ? -0.042 -0.444 5.351 1.00 85.38 73 LEU A CA 1
ATOM 588 C C . LEU A 1 73 ? -1.548 -0.338 5.072 1.00 85.38 73 LEU A C 1
ATOM 590 O O . LEU A 1 73 ? -2.367 -0.413 5.989 1.00 85.38 73 LEU A O 1
ATOM 594 N N . MET A 1 74 ? -1.922 -0.234 3.798 1.00 80.12 74 MET A N 1
ATOM 595 C CA . MET A 1 74 ? -3.317 -0.190 3.371 1.00 80.12 74 MET A CA 1
ATOM 596 C C . MET A 1 74 ? -4.050 -1.515 3.630 1.00 80.12 74 MET A C 1
ATOM 598 O O . MET A 1 74 ? -5.217 -1.507 4.022 1.00 80.12 74 MET A O 1
ATOM 602 N N . GLY A 1 75 ? -3.373 -2.655 3.470 1.00 84.38 75 GLY A N 1
ATOM 603 C CA . GLY A 1 75 ? -3.903 -3.967 3.842 1.00 84.38 75 GLY A CA 1
ATOM 604 C C . GLY A 1 75 ? -4.199 -4.076 5.340 1.00 84.38 75 GLY A C 1
ATOM 605 O O . GLY A 1 75 ? -5.274 -4.541 5.720 1.00 84.38 75 GLY A O 1
ATOM 606 N N . LYS A 1 76 ? -3.290 -3.587 6.192 1.00 84.38 76 LYS A N 1
ATOM 607 C CA . LYS A 1 76 ? -3.494 -3.505 7.650 1.00 84.38 76 LYS A CA 1
ATOM 608 C C . LYS A 1 76 ? -4.675 -2.598 8.000 1.00 84.38 76 LYS A C 1
ATOM 610 O O . LYS A 1 76 ? -5.542 -2.991 8.779 1.00 84.38 76 LYS A O 1
ATOM 615 N N . ALA A 1 77 ? -4.761 -1.431 7.358 1.00 79.31 77 ALA A N 1
ATOM 616 C CA . ALA A 1 77 ? -5.878 -0.506 7.529 1.00 79.31 77 ALA A CA 1
ATOM 617 C C . ALA A 1 77 ? -7.217 -1.149 7.136 1.00 79.31 77 ALA A C 1
ATOM 619 O O . ALA A 1 77 ? -8.173 -1.068 7.901 1.00 79.31 77 ALA A O 1
ATOM 620 N N . ARG A 1 78 ? -7.281 -1.865 6.004 1.00 76.94 78 ARG A N 1
ATOM 621 C CA . ARG A 1 78 ? -8.478 -2.606 5.563 1.00 76.94 78 ARG A CA 1
ATOM 622 C C . ARG A 1 78 ? -8.959 -3.625 6.603 1.00 76.94 78 ARG A C 1
ATOM 624 O O . ARG A 1 78 ? -10.164 -3.797 6.766 1.00 76.94 78 ARG A O 1
ATOM 631 N N . ARG A 1 79 ? -8.029 -4.286 7.300 1.00 82.25 79 ARG A N 1
ATOM 632 C CA . ARG A 1 79 ? -8.322 -5.252 8.375 1.00 82.25 79 ARG A CA 1
ATOM 633 C C . ARG A 1 79 ? -8.658 -4.592 9.718 1.00 82.25 79 ARG A C 1
ATOM 635 O O . ARG A 1 79 ? -9.042 -5.291 10.649 1.00 82.25 79 ARG A O 1
ATOM 642 N N . GLY A 1 80 ? -8.542 -3.267 9.822 1.00 74.19 80 GLY A N 1
ATOM 643 C CA . GLY A 1 80 ? -8.784 -2.525 11.060 1.00 74.19 80 GLY A CA 1
ATOM 644 C C . GLY A 1 80 ? -7.688 -2.710 12.113 1.00 74.19 80 GLY A C 1
ATOM 645 O O . GLY A 1 80 ? -7.939 -2.485 13.297 1.00 74.19 80 GLY A O 1
ATOM 646 N N . GLU A 1 81 ? -6.485 -3.129 11.709 1.00 80.25 81 GLU A N 1
ATOM 647 C CA . GLU A 1 81 ? -5.352 -3.287 12.622 1.00 80.25 81 GLU A CA 1
ATOM 648 C C . GLU A 1 81 ? -4.894 -1.928 13.176 1.00 80.25 81 GLU A C 1
ATOM 650 O O . GLU A 1 81 ? -4.878 -0.914 12.473 1.00 80.25 81 GLU A O 1
ATOM 655 N N . ASN A 1 82 ? -4.505 -1.896 14.455 1.00 69.94 82 ASN A N 1
ATOM 656 C CA . ASN A 1 82 ? -4.048 -0.673 15.106 1.00 69.94 82 ASN A CA 1
ATOM 657 C C . ASN A 1 82 ? -2.590 -0.368 14.731 1.00 69.94 82 ASN A C 1
ATOM 659 O O . ASN A 1 82 ? -1.656 -0.918 15.307 1.00 69.94 82 ASN A O 1
ATOM 663 N N . LEU A 1 83 ? -2.410 0.565 13.800 1.00 69.12 83 LEU A N 1
ATOM 664 C CA . LEU A 1 83 ? -1.102 1.002 13.303 1.00 69.12 83 LEU A CA 1
ATOM 665 C C . LEU A 1 83 ? -0.293 1.841 14.307 1.00 69.12 83 LEU A C 1
ATOM 667 O O . LEU A 1 83 ? 0.871 2.121 14.056 1.00 69.12 83 LEU A O 1
ATOM 671 N N . LEU A 1 84 ? -0.883 2.237 15.441 1.00 66.12 84 LEU A N 1
ATOM 672 C CA . LEU A 1 84 ? -0.217 3.044 16.470 1.00 66.12 84 LEU A CA 1
ATOM 673 C C . LEU A 1 84 ? 0.532 2.195 17.512 1.00 66.12 84 LEU A C 1
ATOM 675 O O . LEU A 1 84 ? 1.342 2.729 18.260 1.00 66.12 84 LEU A O 1
ATOM 679 N N . GLN A 1 85 ? 0.299 0.878 17.565 1.00 58.59 85 GLN A N 1
ATOM 680 C CA . GLN A 1 85 ? 0.996 -0.009 18.512 1.00 58.59 85 GLN A CA 1
ATOM 681 C C . GLN A 1 85 ? 2.465 -0.255 18.143 1.00 58.59 85 GLN A C 1
ATOM 683 O O . GLN A 1 85 ? 3.258 -0.600 19.014 1.00 58.59 85 GLN A O 1
ATOM 688 N N . SER A 1 86 ? 2.859 -0.045 16.883 1.00 53.50 86 SER A N 1
ATOM 689 C CA . SER A 1 86 ? 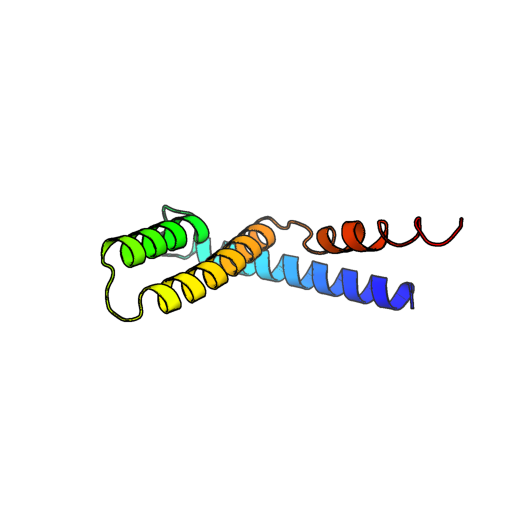4.257 -0.199 16.461 1.00 53.50 86 SER A CA 1
ATOM 690 C C . SER A 1 86 ? 5.186 0.915 16.960 1.00 53.50 86 SER A C 1
ATOM 692 O O . SER A 1 86 ? 6.400 0.740 16.919 1.00 53.50 86 SER A O 1
ATOM 694 N N . GLU A 1 87 ? 4.653 2.043 17.447 1.00 47.94 87 GLU A N 1
ATOM 695 C CA . GLU A 1 87 ? 5.466 3.130 18.020 1.00 47.94 87 GLU A CA 1
ATOM 696 C C . GLU A 1 87 ? 5.732 2.957 19.525 1.00 47.94 87 GLU A C 1
ATOM 698 O O . GLU A 1 87 ? 6.785 3.371 20.010 1.00 47.94 87 GLU A O 1
ATOM 703 N N . GLU A 1 88 ? 4.840 2.297 20.275 1.00 50.09 88 GLU A N 1
ATOM 704 C CA . GLU A 1 88 ? 5.020 2.096 21.725 1.00 50.09 88 GLU A CA 1
ATOM 705 C C . GLU A 1 88 ? 6.261 1.231 22.029 1.00 50.09 88 GLU A C 1
ATOM 707 O O . GLU A 1 88 ? 7.033 1.560 22.933 1.00 50.09 88 GLU A O 1
ATOM 712 N N . SER A 1 89 ? 6.558 0.223 21.197 1.00 45.81 89 SER A N 1
ATOM 713 C CA . SER A 1 89 ? 7.729 -0.656 21.366 1.00 45.81 89 SER A CA 1
ATOM 714 C C . SER A 1 89 ? 9.089 0.009 21.107 1.00 45.81 89 SER A C 1
ATOM 716 O O . SER A 1 89 ? 10.114 -0.556 21.480 1.00 45.81 89 SER A O 1
ATOM 718 N N . LEU A 1 90 ? 9.131 1.198 20.492 1.00 44.28 90 LEU A N 1
ATOM 719 C CA . LEU A 1 90 ? 10.379 1.950 20.278 1.00 44.28 90 LEU A CA 1
ATOM 720 C C . LEU A 1 90 ? 10.696 2.918 21.429 1.00 44.28 90 LEU A C 1
ATOM 722 O O . LEU A 1 90 ? 11.827 3.388 21.541 1.00 44.28 90 LEU A O 1
ATOM 726 N N . THR A 1 91 ? 9.727 3.211 22.302 1.00 42.91 91 THR A N 1
ATOM 727 C CA . THR A 1 91 ? 9.895 4.206 23.377 1.00 42.91 91 THR A CA 1
ATOM 728 C C . THR A 1 91 ? 10.232 3.586 24.735 1.00 42.91 91 THR A C 1
ATOM 730 O O . THR A 1 91 ? 10.923 4.217 25.535 1.00 42.91 91 THR A O 1
ATOM 733 N N . GLU A 1 92 ? 9.857 2.327 24.983 1.00 40.34 92 GLU A N 1
ATOM 734 C CA . GLU A 1 92 ? 10.202 1.621 26.230 1.00 40.34 92 GLU A CA 1
ATOM 735 C C . GLU A 1 92 ? 11.647 1.082 26.262 1.00 40.34 92 GLU A C 1
ATOM 737 O O . GLU A 1 92 ? 12.188 0.828 27.341 1.00 40.34 92 GLU A O 1
ATOM 742 N N . GLY A 1 93 ? 12.315 0.965 25.107 1.00 37.72 93 GLY A N 1
ATOM 743 C CA . GLY A 1 93 ? 13.694 0.465 25.008 1.00 37.72 93 GLY A CA 1
ATOM 744 C C . GLY A 1 93 ? 14.786 1.450 25.455 1.00 37.72 93 GLY A C 1
ATOM 745 O O . GLY A 1 93 ? 15.876 1.021 25.825 1.00 37.72 93 GLY A O 1
ATOM 746 N N . ASN A 1 94 ? 14.501 2.757 25.487 1.00 41.47 94 ASN A N 1
ATOM 747 C CA . ASN A 1 94 ? 15.530 3.796 25.655 1.00 41.47 94 ASN A CA 1
ATOM 748 C C . ASN A 1 94 ? 15.659 4.374 27.079 1.00 41.47 94 ASN A C 1
ATOM 750 O O . ASN A 1 94 ? 16.455 5.285 27.291 1.00 41.47 94 ASN A O 1
ATOM 754 N N . ILE A 1 95 ? 14.924 3.862 28.076 1.00 47.31 95 ILE A N 1
ATOM 755 C CA . ILE A 1 95 ? 14.968 4.401 29.455 1.00 47.31 95 ILE A CA 1
ATOM 756 C C . ILE A 1 95 ? 15.931 3.612 30.375 1.00 47.31 95 ILE A C 1
ATOM 758 O O . ILE A 1 95 ? 16.210 4.044 31.489 1.00 47.31 95 ILE A O 1
ATOM 762 N N . LYS A 1 96 ? 16.513 2.482 29.939 1.00 49.12 96 LYS A N 1
ATOM 763 C CA . LYS A 1 96 ? 17.300 1.595 30.832 1.00 49.12 96 LYS A CA 1
ATOM 764 C C . LYS A 1 96 ? 18.831 1.625 30.709 1.00 49.12 96 LYS A C 1
ATOM 766 O O . LYS A 1 96 ? 19.470 0.854 31.414 1.00 49.12 96 LYS A O 1
ATOM 771 N N . THR A 1 97 ? 19.451 2.500 29.915 1.00 44.81 97 THR A N 1
ATOM 772 C CA . THR A 1 97 ? 20.927 2.473 29.733 1.00 44.81 97 THR A CA 1
ATOM 773 C C . THR A 1 97 ? 21.689 3.721 30.182 1.00 44.81 97 THR A C 1
ATOM 775 O O . THR A 1 97 ? 22.857 3.857 29.839 1.00 44.81 97 THR A O 1
ATOM 778 N N . SER A 1 98 ? 21.100 4.611 30.988 1.00 43.91 98 SER A N 1
ATOM 779 C CA . SER A 1 98 ? 21.840 5.742 31.580 1.00 43.91 98 SER A CA 1
ATOM 780 C C . SER A 1 98 ? 21.702 5.792 33.102 1.00 43.91 98 SER A C 1
ATOM 782 O O . SER A 1 98 ? 21.218 6.764 33.676 1.00 43.91 98 SER A O 1
ATOM 784 N N . SER A 1 99 ? 22.100 4.710 33.762 1.00 44.84 99 SER A N 1
ATOM 785 C CA . SER A 1 99 ? 22.557 4.707 35.156 1.00 44.84 99 SER A CA 1
ATOM 786 C C . SER A 1 99 ? 23.409 3.461 35.356 1.00 44.84 99 SER A C 1
ATOM 788 O O . SER A 1 99 ? 22.880 2.382 35.606 1.00 44.84 99 SER A O 1
ATOM 790 N N . ASN A 1 100 ? 24.710 3.622 35.145 1.00 36.31 100 ASN A N 1
ATOM 791 C CA . ASN A 1 100 ? 25.788 2.950 35.866 1.00 36.31 100 ASN A CA 1
ATOM 792 C C . ASN A 1 100 ? 27.040 3.814 35.732 1.00 36.31 100 ASN A C 1
ATOM 794 O O . ASN A 1 100 ? 27.264 4.326 34.611 1.00 36.31 100 ASN A O 1
#

pLDDT: mean 78.5, std 16.81, range [36.31, 97.5]

Radius of gyration: 19.13 Å; chains: 1; bounding box: 44×29×54 Å

Secondary structure (DSSP, 8-state):
-HHHHHHHHHHHHHHHHHHHHHHHHHHHT-SS--SS-HHHHHHHHHHHHHHH--TTHHHHHHHHHHHHHHHHHHHHHHTT--TTHHHHHHHGGGSSSS--

Organism: Dissostichus mawsoni (NCBI:txid36200)

Foldseek 3Di:
DVVVVVVVLVVVLVVLQVLLVVVVVCQVPDPDRDPDQPLVVLVVVLVVLVVVVDPCSVVVNVVSVVVSVVSVVSVCSNVSHRPVVVVVVVPVVPPPPPDD

Sequence (100 aa):
MKSEYKRLQTGVRELMKRSAECLNRLGEIALRPNPLSIPEYIDLLIEGEKSEGNLGWKQRVEYLMEMRGQAELMGKARRGENLLQSEESLTEGNIKTSSN